Protein AF-A0A528KHS6-F1 (afdb_monomer_lite)

Secondary structure (DSSP, 8-state):
-THHHHHHGGGS--------TT----B-TTS-B-TT--PPP------

pLDDT: mean 70.86, std 10.51, range [45.38, 87.0]

Radius of gyration: 22.09 Å; chains: 1; bounding box: 46×21×58 Å

Structure (mmCIF, N/CA/C/O backbone):
data_AF-A0A528KHS6-F1
#
_entry.id   AF-A0A528KHS6-F1
#
loop_
_atom_site.group_PDB
_atom_site.id
_atom_site.type_symbol
_atom_site.label_atom_id
_atom_site.label_alt_id
_atom_site.label_comp_id
_atom_site.label_asym_id
_atom_site.label_entity_id
_atom_site.label_seq_id
_atom_site.pdbx_PDB_ins_code
_atom_site.Cartn_x
_atom_site.Cartn_y
_atom_site.Cartn_z
_atom_site.occupancy
_atom_site.B_iso_or_equiv
_atom_site.auth_seq_id
_atom_site.auth_comp_id
_atom_site.auth_asym_id
_atom_site.auth_atom_id
_atom_site.pdbx_PDB_model_num
ATOM 1 N N . ALA A 1 1 ? -7.915 5.342 20.288 1.00 66.19 1 ALA A N 1
ATOM 2 C CA . ALA A 1 1 ? -8.459 5.179 18.921 1.00 66.19 1 ALA A CA 1
ATOM 3 C C . ALA A 1 1 ? -7.830 4.025 18.109 1.00 66.19 1 ALA A C 1
ATOM 5 O O . ALA A 1 1 ? -8.279 3.779 17.003 1.00 66.19 1 ALA A O 1
ATOM 6 N N . TYR A 1 2 ? -6.860 3.261 18.638 1.00 72.75 2 TYR A N 1
ATOM 7 C CA . TYR A 1 2 ? -6.151 2.206 17.884 1.00 72.75 2 TYR A CA 1
ATOM 8 C C . TYR A 1 2 ? -6.929 0.880 17.706 1.00 72.75 2 TYR A C 1
ATOM 10 O O . TYR A 1 2 ? -6.637 0.095 16.815 1.00 72.75 2 TYR A O 1
ATOM 18 N N . ARG A 1 3 ? -7.968 0.632 18.520 1.00 81.31 3 ARG A N 1
ATOM 19 C CA . ARG A 1 3 ? -8.717 -0.644 18.528 1.00 81.31 3 ARG A CA 1
ATOM 20 C C . ARG A 1 3 ? -9.504 -0.929 17.251 1.00 81.31 3 ARG A C 1
ATOM 22 O 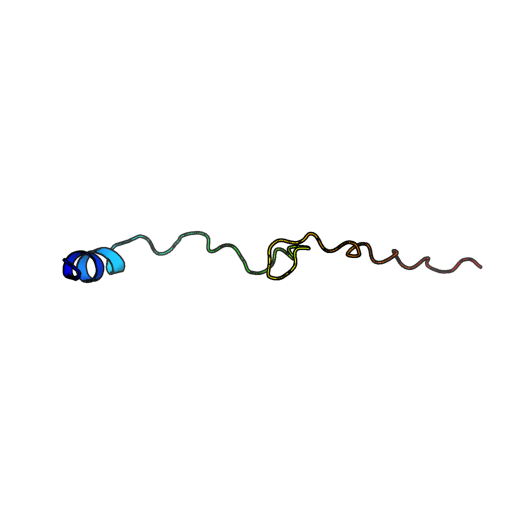O . ARG A 1 3 ? -9.793 -2.084 16.979 1.00 81.31 3 ARG A O 1
ATOM 29 N N . PHE A 1 4 ? -9.840 0.102 16.480 1.00 85.31 4 PHE A N 1
ATOM 30 C CA . PHE A 1 4 ? -10.531 -0.072 15.206 1.00 85.31 4 PHE A CA 1
ATOM 31 C C . PHE A 1 4 ? -9.662 -0.831 14.192 1.00 85.31 4 PHE A C 1
ATOM 33 O O . PHE A 1 4 ? -10.162 -1.726 13.523 1.00 85.31 4 PHE A O 1
ATOM 40 N N . GLY A 1 5 ? -8.356 -0.536 14.134 1.00 83.06 5 GLY A N 1
ATOM 41 C CA . GLY A 1 5 ? -7.430 -1.204 13.215 1.00 83.06 5 GLY A CA 1
ATOM 42 C C . GLY A 1 5 ? -7.328 -2.703 13.486 1.00 83.06 5 GLY A C 1
ATOM 43 O O . GLY A 1 5 ? -7.521 -3.495 12.573 1.00 83.06 5 GLY A O 1
ATOM 44 N N . GLU A 1 6 ? -7.140 -3.083 14.751 1.00 84.94 6 GLU A N 1
ATOM 45 C CA . GLU A 1 6 ? -7.058 -4.487 15.188 1.00 84.94 6 GLU A CA 1
ATOM 46 C C . GLU A 1 6 ? -8.304 -5.307 14.830 1.00 84.94 6 GLU A C 1
ATOM 48 O O . GLU A 1 6 ? -8.210 -6.494 14.533 1.00 84.94 6 GLU A O 1
ATOM 53 N N . LEU A 1 7 ? -9.481 -4.676 14.866 1.00 87.00 7 LEU A N 1
ATOM 54 C CA . LEU A 1 7 ? -10.749 -5.344 14.583 1.00 87.00 7 LEU A CA 1
ATOM 55 C C . LEU A 1 7 ? -11.072 -5.399 13.089 1.00 87.00 7 LEU A C 1
ATOM 57 O O . LEU A 1 7 ? -11.806 -6.285 12.675 1.00 87.00 7 LEU A O 1
ATOM 61 N N . VAL A 1 8 ? -10.560 -4.469 12.281 1.00 86.81 8 VAL A N 1
ATOM 62 C CA . VAL A 1 8 ? -10.908 -4.356 10.854 1.00 86.81 8 VAL A CA 1
ATOM 63 C C . VAL A 1 8 ? -9.876 -5.032 9.956 1.00 86.81 8 VAL A C 1
ATOM 65 O O . VAL A 1 8 ? -10.262 -5.671 8.982 1.00 86.81 8 VAL A O 1
ATOM 68 N N . LEU A 1 9 ? -8.584 -4.948 10.292 1.00 83.75 9 LEU A N 1
ATOM 69 C CA . LEU A 1 9 ? -7.484 -5.519 9.504 1.00 83.75 9 LEU A CA 1
ATOM 70 C C . LEU A 1 9 ? -7.677 -7.006 9.141 1.00 83.75 9 LEU A C 1
ATOM 72 O O . LEU A 1 9 ? -7.479 -7.327 7.971 1.00 83.75 9 LEU A O 1
ATOM 76 N N . PRO A 1 10 ? -8.114 -7.904 10.052 1.00 86.56 10 PRO A N 1
ATOM 77 C CA . PRO A 1 10 ? -8.314 -9.322 9.725 1.00 86.56 10 PRO A CA 1
ATOM 78 C C . PRO A 1 10 ? -9.459 -9.595 8.740 1.00 86.56 10 PRO A C 1
ATOM 80 O O . PRO A 1 10 ? -9.533 -10.683 8.176 1.00 86.56 10 PRO A O 1
ATOM 83 N N . HIS A 1 11 ? -10.371 -8.637 8.558 1.00 86.38 11 HIS A N 1
ATOM 84 C CA . HIS A 1 11 ? -11.537 -8.768 7.682 1.00 86.38 11 HIS A CA 1
ATOM 85 C C . HIS A 1 11 ? -11.353 -8.086 6.326 1.00 86.38 11 HIS A C 1
ATOM 87 O O . HIS A 1 11 ? -12.233 -8.180 5.469 1.00 86.38 11 HIS A O 1
ATOM 93 N N . LEU A 1 12 ? -10.235 -7.389 6.118 1.00 84.06 12 LEU A N 1
ATOM 94 C CA . LEU A 1 12 ? -9.937 -6.803 4.823 1.00 84.06 12 LEU A CA 1
ATOM 95 C C . LEU A 1 12 ? -9.521 -7.907 3.841 1.00 84.06 12 LEU A C 1
ATOM 97 O O . LEU A 1 12 ? -8.805 -8.833 4.226 1.00 84.06 12 LEU A O 1
ATOM 101 N N . PRO A 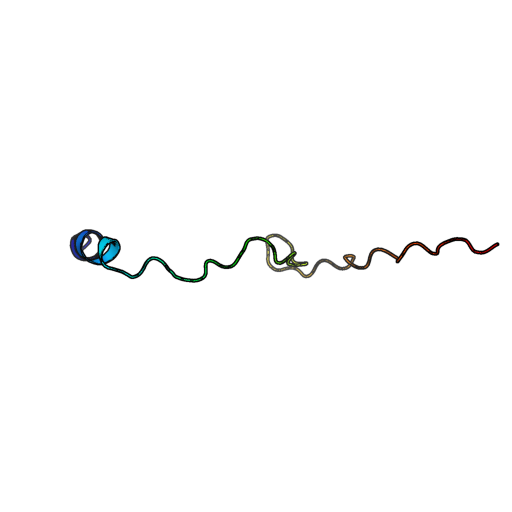1 13 ? -9.929 -7.815 2.565 1.00 82.62 13 PRO A N 1
ATOM 102 C CA . PRO A 1 13 ? -9.418 -8.707 1.534 1.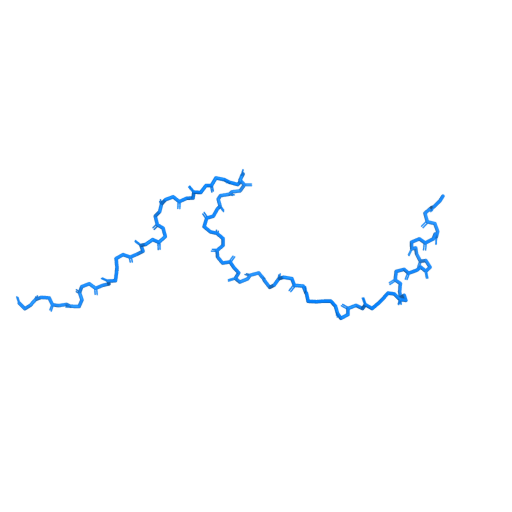00 82.62 13 PRO A CA 1
ATOM 103 C C . PRO A 1 13 ? -7.885 -8.635 1.525 1.00 82.62 13 PRO A C 1
ATOM 105 O O . PRO A 1 13 ? -7.317 -7.549 1.487 1.00 82.62 13 PRO A O 1
ATOM 108 N N . THR A 1 14 ? -7.184 -9.761 1.597 1.00 74.25 14 THR A N 1
ATOM 109 C CA . THR A 1 14 ? -5.707 -9.77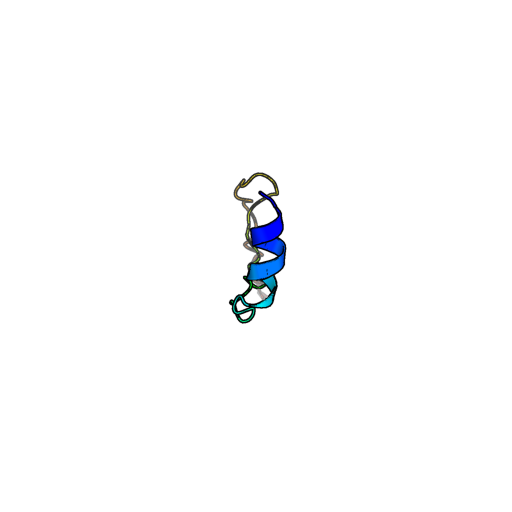5 1.554 1.00 74.25 14 THR A CA 1
ATOM 110 C C . THR A 1 14 ? -5.167 -10.031 0.150 1.00 74.25 14 THR A C 1
ATOM 112 O O . THR A 1 14 ? -3.999 -9.768 -0.115 1.00 74.25 14 THR A O 1
ATOM 115 N N . GLU A 1 15 ? -6.034 -10.472 -0.764 1.00 72.25 15 GLU A N 1
ATOM 116 C CA . GLU A 1 15 ? -5.750 -10.729 -2.180 1.00 72.25 15 GLU A CA 1
ATOM 117 C C . GLU A 1 15 ? -5.695 -9.422 -2.987 1.00 72.25 15 GLU A C 1
ATOM 119 O O . GLU A 1 15 ? -6.462 -9.188 -3.921 1.00 72.25 15 GLU A O 1
ATOM 124 N N . HIS A 1 16 ? -4.796 -8.524 -2.601 1.00 73.25 16 HIS A N 1
ATOM 125 C CA . HIS A 1 16 ? -4.447 -7.361 -3.403 1.00 73.25 16 HIS A CA 1
ATOM 126 C C . HIS A 1 16 ? -3.138 -7.653 -4.125 1.00 73.25 16 HIS A C 1
ATOM 128 O O . HIS A 1 16 ? -2.211 -8.213 -3.542 1.00 73.25 16 HIS A O 1
ATOM 134 N N . GLN A 1 17 ? -3.041 -7.257 -5.394 1.00 71.31 17 GLN A N 1
ATOM 135 C CA . GLN A 1 17 ? -1.802 -7.392 -6.153 1.00 71.31 17 GLN A CA 1
ATOM 136 C C . GLN A 1 17 ? -0.698 -6.569 -5.475 1.00 71.31 17 GLN A C 1
ATOM 138 O O . GLN A 1 17 ? -0.628 -5.349 -5.626 1.00 71.31 17 GLN A O 1
ATOM 143 N N . VAL A 1 18 ? 0.167 -7.232 -4.708 1.00 72.38 18 VAL A N 1
ATOM 144 C CA . VAL A 1 18 ? 1.388 -6.621 -4.188 1.00 72.38 18 VAL A CA 1
ATOM 145 C C . VAL A 1 18 ? 2.294 -6.398 -5.388 1.00 72.38 18 VAL A C 1
ATOM 147 O O . VAL A 1 18 ? 2.584 -7.332 -6.136 1.00 72.38 18 VAL A O 1
ATOM 150 N N . LYS A 1 19 ? 2.707 -5.145 -5.606 1.00 65.94 19 LYS A N 1
ATOM 151 C CA . LYS A 1 19 ? 3.585 -4.781 -6.719 1.00 65.94 19 LYS A CA 1
ATOM 152 C C . LYS A 1 19 ? 4.836 -5.659 -6.642 1.00 65.94 19 LYS A C 1
ATOM 154 O O . LYS A 1 19 ? 5.623 -5.528 -5.707 1.00 65.94 19 LYS A O 1
ATOM 159 N N . ALA A 1 20 ? 4.974 -6.585 -7.591 1.00 67.50 20 ALA A N 1
ATOM 160 C CA . ALA A 1 20 ? 6.077 -7.531 -7.600 1.00 67.50 20 ALA A CA 1
ATOM 161 C C . ALA A 1 20 ? 7.415 -6.765 -7.582 1.00 67.50 20 ALA A C 1
ATOM 163 O O . ALA A 1 20 ? 7.554 -5.784 -8.326 1.00 67.50 20 ALA A O 1
ATOM 164 N N . PRO A 1 21 ? 8.416 -7.198 -6.794 1.00 61.75 21 PRO A N 1
ATOM 165 C CA . PRO A 1 21 ? 9.748 -6.588 -6.739 1.00 61.75 21 PRO A CA 1
ATOM 166 C C . PRO A 1 21 ? 10.583 -6.909 -7.998 1.00 61.75 21 PRO A C 1
ATOM 168 O O . PRO A 1 21 ? 11.763 -7.227 -7.915 1.00 61.75 21 PRO A O 1
ATOM 171 N N . GLY A 1 22 ? 9.954 -6.884 -9.175 1.00 57.53 22 GLY A N 1
ATOM 172 C CA . GLY A 1 22 ? 10.543 -7.236 -10.467 1.00 57.53 22 GLY A CA 1
ATOM 173 C C . GLY A 1 22 ? 10.575 -6.086 -11.470 1.00 57.53 22 GLY A C 1
ATOM 174 O O . GLY A 1 22 ? 11.082 -6.259 -12.573 1.00 57.53 22 GLY A O 1
ATOM 175 N N . SER A 1 23 ? 10.065 -4.904 -11.116 1.00 58.97 23 SER A N 1
ATOM 176 C CA . SER A 1 23 ? 10.377 -3.715 -11.904 1.00 58.97 23 SER A CA 1
ATOM 177 C C . SER A 1 23 ? 11.795 -3.313 -11.526 1.00 58.97 23 SER A C 1
ATOM 179 O O . SER A 1 23 ? 11.996 -2.758 -10.448 1.00 58.97 23 SER A O 1
ATOM 181 N N . SER A 1 24 ? 12.775 -3.605 -12.383 1.00 60.94 24 SER A N 1
ATOM 182 C CA . SER A 1 24 ? 14.089 -2.964 -12.333 1.00 60.94 24 SER A CA 1
ATOM 183 C C . SER A 1 24 ? 13.869 -1.479 -12.601 1.00 60.94 24 SER A C 1
ATOM 185 O O . SER A 1 24 ? 13.902 -1.004 -13.736 1.00 60.94 24 SER A O 1
ATOM 187 N N . VAL A 1 25 ? 13.485 -0.750 -11.560 1.00 67.06 25 VAL A N 1
ATOM 188 C CA . VAL A 1 25 ? 13.327 0.689 -11.647 1.00 67.06 25 VAL A CA 1
ATOM 189 C C . VAL A 1 25 ? 14.745 1.218 -11.812 1.00 67.06 25 VAL A C 1
ATOM 191 O O . VAL A 1 25 ? 15.577 1.033 -10.928 1.00 67.06 25 VAL A O 1
ATOM 194 N N . ASN A 1 26 ? 15.036 1.811 -12.971 1.00 66.12 26 ASN A N 1
ATOM 195 C CA . ASN A 1 26 ? 16.323 2.433 -13.272 1.00 66.12 26 ASN A CA 1
ATOM 196 C C . ASN A 1 26 ? 16.452 3.771 -12.518 1.00 66.12 26 ASN A C 1
ATOM 198 O O . ASN A 1 26 ? 16.585 4.855 -13.094 1.00 66.12 26 ASN A O 1
ATOM 202 N N . THR A 1 27 ? 16.259 3.702 -11.206 1.00 75.75 27 THR A N 1
ATOM 203 C CA . THR A 1 27 ? 16.133 4.851 -10.331 1.00 75.75 27 THR A CA 1
ATOM 204 C C . THR A 1 27 ? 16.894 4.573 -9.050 1.00 75.75 27 THR A C 1
ATOM 206 O O . THR A 1 27 ? 16.716 3.528 -8.423 1.00 75.75 27 THR A O 1
ATOM 209 N N . GLY A 1 28 ? 17.767 5.505 -8.683 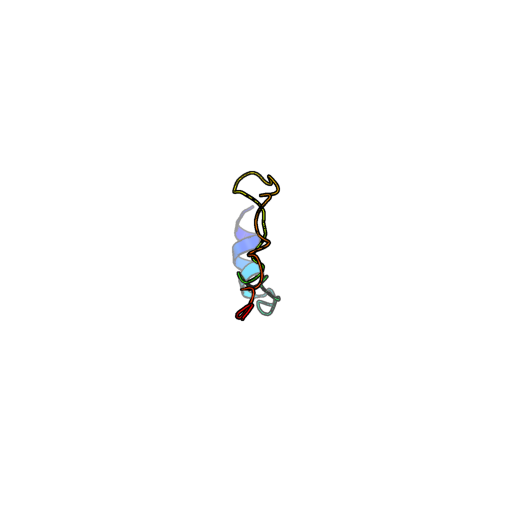1.00 72.25 28 GLY A N 1
ATOM 210 C CA . GLY A 1 28 ? 18.553 5.424 -7.464 1.00 72.25 28 GLY A CA 1
ATOM 211 C C . GLY A 1 28 ? 17.690 5.567 -6.204 1.00 72.25 28 GLY A C 1
ATOM 212 O O . GLY A 1 28 ? 16.497 5.880 -6.276 1.00 72.25 28 GLY A O 1
ATOM 213 N N . PRO A 1 29 ? 18.289 5.382 -5.019 1.00 75.88 29 PRO A N 1
ATOM 214 C CA . PRO A 1 29 ? 17.582 5.374 -3.735 1.00 75.88 29 PRO A CA 1
ATOM 215 C C . PRO A 1 29 ? 16.863 6.694 -3.395 1.00 75.88 29 PRO A C 1
ATOM 217 O O . PRO A 1 29 ? 16.004 6.706 -2.517 1.00 75.88 29 PRO A O 1
ATOM 220 N N . PHE A 1 30 ? 17.176 7.789 -4.100 1.00 81.25 30 PHE A N 1
ATOM 221 C CA . PHE A 1 30 ? 16.559 9.112 -3.933 1.00 81.25 30 PHE A CA 1
ATOM 222 C C . PHE A 1 30 ? 15.643 9.540 -5.088 1.00 81.25 30 PHE A C 1
ATOM 224 O O . PHE A 1 30 ? 15.283 10.711 -5.178 1.00 81.25 30 PHE A O 1
ATOM 231 N N . GLY A 1 31 ? 15.264 8.638 -5.996 1.00 73.62 31 GLY A N 1
ATOM 232 C CA . GLY A 1 31 ? 14.434 9.022 -7.145 1.00 73.62 31 GLY A CA 1
ATOM 233 C C . GLY A 1 31 ? 15.222 9.590 -8.335 1.00 73.62 31 GLY A C 1
ATOM 234 O O . GLY A 1 31 ? 14.622 10.042 -9.307 1.00 73.62 31 GLY A O 1
ATOM 235 N N . GLU A 1 32 ? 16.556 9.567 -8.289 1.00 83.31 32 GLU A N 1
ATOM 236 C CA . GLU A 1 32 ? 17.416 9.965 -9.410 1.00 83.31 32 GLU A CA 1
ATOM 237 C C . GLU A 1 32 ? 17.312 8.964 -10.568 1.00 83.31 32 GLU A C 1
ATOM 239 O O . GLU A 1 32 ? 17.284 7.759 -10.344 1.00 83.31 32 GLU A O 1
ATOM 244 N N . THR A 1 33 ? 17.269 9.428 -11.816 1.00 77.00 33 THR A N 1
ATOM 245 C CA . THR A 1 33 ? 17.310 8.526 -12.980 1.00 77.00 33 THR A CA 1
ATOM 246 C C . THR A 1 33 ? 18.760 8.137 -13.269 1.00 77.00 33 THR A C 1
ATOM 248 O O . THR A 1 33 ? 19.569 9.012 -13.575 1.00 77.00 33 THR A O 1
ATOM 251 N N . ILE A 1 34 ? 19.101 6.844 -13.200 1.00 72.19 34 ILE A N 1
ATOM 252 C CA . ILE A 1 34 ? 20.472 6.378 -13.462 1.00 72.19 34 ILE A CA 1
ATOM 253 C C . ILE A 1 34 ? 20.660 6.209 -14.978 1.00 72.19 34 ILE A C 1
ATOM 255 O O . ILE A 1 34 ? 20.067 5.346 -15.624 1.00 72.19 34 ILE A O 1
ATOM 259 N N . ALA A 1 35 ? 21.482 7.053 -15.597 1.00 69.44 35 ALA A N 1
ATOM 260 C CA . ALA A 1 35 ? 21.851 6.877 -16.999 1.00 69.44 35 ALA A CA 1
ATOM 261 C C . ALA A 1 35 ? 22.826 5.689 -17.128 1.00 69.44 35 ALA A C 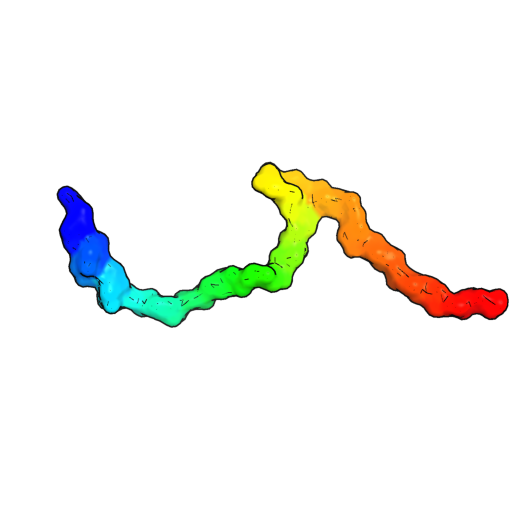1
ATOM 263 O O . ALA A 1 35 ? 23.904 5.725 -16.541 1.00 69.44 35 ALA A O 1
ATOM 264 N N . GLY A 1 36 ? 22.466 4.641 -17.885 1.00 63.28 36 GLY A N 1
ATOM 265 C CA . GLY A 1 36 ? 23.382 3.516 -18.149 1.00 63.28 36 GLY A CA 1
ATOM 266 C C . GLY A 1 36 ? 22.781 2.110 -18.258 1.00 63.28 36 GLY A C 1
ATOM 267 O O . GLY A 1 36 ? 23.527 1.176 -18.532 1.00 63.28 36 GLY A O 1
ATOM 268 N N . ASP A 1 37 ? 21.465 1.924 -18.102 1.00 63.09 37 ASP A N 1
ATOM 269 C CA . ASP A 1 37 ? 20.835 0.586 -18.189 1.00 63.09 37 ASP A CA 1
ATOM 270 C C . ASP A 1 37 ? 20.886 -0.044 -19.600 1.00 63.09 37 ASP A C 1
ATOM 272 O O . ASP A 1 37 ? 20.657 -1.238 -19.793 1.00 63.09 37 ASP A O 1
ATOM 276 N N . HIS A 1 38 ? 21.277 0.735 -20.613 1.00 63.97 38 HIS A N 1
ATOM 277 C CA . HIS A 1 38 ? 21.556 0.205 -21.940 1.00 63.97 38 HIS A CA 1
ATOM 278 C C . HIS A 1 38 ? 22.892 -0.552 -21.932 1.00 63.97 38 HIS A C 1
ATOM 280 O O . HIS A 1 38 ? 23.937 -0.005 -22.287 1.00 63.97 38 HIS A O 1
ATOM 286 N N . ARG A 1 39 ? 22.881 -1.840 -21.560 1.00 62.22 39 ARG A N 1
ATOM 287 C CA . ARG A 1 39 ? 23.994 -2.719 -21.942 1.00 62.22 39 ARG A CA 1
ATOM 288 C C . ARG A 1 39 ? 24.055 -2.741 -23.471 1.00 62.22 39 ARG A C 1
ATOM 290 O O . ARG A 1 39 ? 23.026 -3.028 -24.091 1.00 62.22 39 ARG A O 1
ATOM 297 N N . PRO A 1 40 ? 25.215 -2.484 -24.100 1.00 65.81 40 PRO A N 1
ATOM 298 C CA . PRO A 1 40 ? 25.350 -2.737 -25.524 1.00 65.81 40 PRO A CA 1
ATOM 299 C C . PRO A 1 40 ? 24.965 -4.198 -25.758 1.00 65.81 40 PRO A C 1
ATOM 301 O O . PRO A 1 40 ? 25.511 -5.101 -25.116 1.00 65.81 40 PRO A O 1
ATOM 304 N N . LYS A 1 41 ? 23.979 -4.442 -26.631 1.00 59.66 41 LYS A N 1
ATOM 305 C CA . LYS A 1 41 ? 23.748 -5.793 -27.144 1.00 59.66 41 LYS A CA 1
ATOM 306 C C . LYS A 1 41 ? 25.087 -6.224 -27.713 1.00 59.66 41 LYS A C 1
ATOM 308 O O . LYS A 1 41 ? 25.600 -5.529 -28.585 1.00 59.66 41 LYS A O 1
ATOM 313 N N . SER A 1 42 ? 25.660 -7.286 -27.145 1.00 60.94 42 SER A N 1
ATOM 314 C CA . SER A 1 42 ? 26.882 -7.912 -27.640 1.00 60.94 42 SER A CA 1
ATOM 315 C C . SER A 1 42 ? 26.856 -7.851 -29.165 1.00 60.94 42 SER A C 1
ATOM 317 O O . SER A 1 42 ? 25.950 -8.423 -29.778 1.00 60.94 42 SER A O 1
ATOM 319 N N . LEU A 1 43 ? 27.770 -7.080 -29.763 1.00 61.12 43 LEU A N 1
ATOM 320 C CA . LEU A 1 43 ? 28.045 -7.192 -31.186 1.00 61.12 43 LEU A CA 1
ATOM 321 C C . LEU A 1 43 ? 28.623 -8.594 -31.339 1.00 61.12 43 LEU A C 1
ATOM 323 O O . LEU A 1 43 ? 29.818 -8.808 -31.152 1.00 61.12 43 LEU A O 1
ATOM 327 N N . ALA A 1 44 ? 27.736 -9.561 -31.564 1.00 57.56 44 ALA A N 1
ATOM 328 C CA . ALA A 1 44 ? 28.107 -10.883 -32.005 1.00 57.56 44 ALA A CA 1
ATOM 329 C C . ALA A 1 44 ? 28.976 -10.684 -33.249 1.00 57.56 44 ALA A C 1
ATOM 331 O O . ALA A 1 44 ? 28.488 -10.203 -34.266 1.00 57.56 44 ALA A O 1
ATOM 332 N N . SER A 1 45 ? 30.266 -10.971 -33.080 1.00 57.00 45 SER A N 1
ATOM 333 C CA . SER A 1 45 ? 31.265 -11.239 -34.108 1.00 57.00 45 SER A CA 1
ATOM 334 C C . SER A 1 45 ? 31.117 -10.437 -35.406 1.00 57.00 45 SER A C 1
ATOM 336 O O . SER A 1 45 ? 30.452 -10.873 -36.342 1.00 57.00 45 SER A O 1
ATOM 338 N N . ALA A 1 46 ? 31.823 -9.310 -35.505 1.00 49.50 46 ALA A N 1
ATOM 339 C CA . ALA A 1 46 ? 32.307 -8.868 -36.810 1.00 49.50 46 ALA A CA 1
ATOM 340 C C . ALA A 1 46 ? 33.549 -9.710 -37.154 1.00 49.50 46 ALA A C 1
ATOM 342 O O . ALA A 1 46 ? 34.441 -9.838 -36.313 1.00 49.50 46 ALA A O 1
ATOM 343 N N . SER A 1 47 ? 33.505 -10.350 -38.327 1.00 45.38 47 SER A N 1
ATOM 344 C CA . SER A 1 47 ? 34.501 -11.275 -38.888 1.00 45.38 47 SER A CA 1
ATOM 345 C C . SER A 1 47 ? 35.911 -10.709 -39.010 1.00 45.38 47 SER A C 1
ATOM 347 O O . SER A 1 47 ? 36.044 -9.479 -39.186 1.00 45.38 47 SER A O 1
#

Sequence (47 aa):
AYRFGELVLPHLPTEHQVKAPGSSVNTGPFGETIAGDHRPKSLASAS

Foldseek 3Di:
DCVVCVVCVVVDDPPDPDPPPPPPQCADPVRHRPPDPPDPPPPPDDD